Protein AF-A0A565CFM9-F1 (afdb_monomer_lite)

Radius of gyration: 58.64 Å; chains: 1; bounding box: 112×27×168 Å

Foldseek 3Di:
DVVVVVVLVVQCVVVVVDDPVVSVVVVVVVVVVVVVVVVVVVVVVVVVCVVVVVVVVVVVVVVVVVVLVPDPCSPPPDPVVVVVVVVVVVVVVVVVVVVVVVVVVVVVVVVVVVVVVVVVVVVVVVVVVVVVVVVVVVVVVVVVVPPDDDDDD

Secondary structure (DSSP, 8-state):
-HHHHHHHHHHHHHTTTS-HHHHHHHHHHHHHHHHHHHHH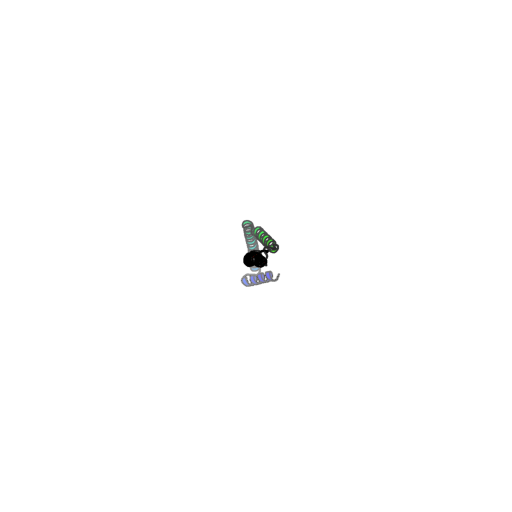HHHHHHHHHHHTTHHHHHHHHHHHHHHHHH-TTTSTT--HHHHHHHHHHHHHHHHHHHHHHHHHHHHHHHHHHHHHHHHHHHHHHHHHHHHHHHHHHHHHHHHHTT---PPP-

Organism: NCBI:txid586526

Sequence (153 aa):
MRLCFSVFLDFLDIFSKFTRAEQELLYRLYTQVIVNLHQTLEDEFDAQCHETQVGPILDTVEELVEEQSLDPLFSDKTNVMDIANDLTTAKKSKIQMLTGLLQRAEEQNCQMEARITLLRKQTQDVSGTASAIEKLKTGISSYFEGNDKLPPI

InterPro domains:
  IPR007128 Nuclear MIS12/MIND complex subunit PMF1/Nnf1 [PF03980] (26-120)
  IPR007128 Nuclear MIS12/MIND complex subunit PMF1/Nnf1 [PTHR15459] (10-150)

Structure (mmCIF, N/CA/C/O backbone):
data_AF-A0A565CFM9-F1
#
_entry.id   AF-A0A565CFM9-F1
#
loop_
_atom_site.group_PDB
_atom_site.id
_atom_site.type_symbol
_atom_site.label_atom_id
_atom_site.label_alt_id
_atom_site.label_comp_id
_atom_site.label_asym_id
_atom_site.label_entity_id
_atom_site.label_seq_id
_atom_site.pdbx_PDB_ins_code
_atom_site.Cartn_x
_atom_site.Cartn_y
_atom_site.Cartn_z
_atom_site.occupancy
_atom_site.B_iso_or_equiv
_atom_site.auth_seq_id
_atom_site.auth_comp_id
_atom_site.auth_asym_id
_atom_site.auth_atom_id
_atom_site.pdbx_PDB_model_num
ATOM 1 N N . MET A 1 1 ? 18.332 -15.789 -31.425 1.00 47.50 1 MET A N 1
ATOM 2 C CA . MET A 1 1 ? 18.789 -15.973 -32.826 1.00 47.50 1 MET A CA 1
ATOM 3 C C . MET A 1 1 ? 17.748 -15.571 -33.875 1.00 47.50 1 MET A C 1
ATOM 5 O O . MET A 1 1 ? 18.115 -14.851 -34.789 1.00 47.50 1 MET A O 1
ATOM 9 N N . ARG A 1 2 ? 16.465 -15.964 -33.758 1.00 39.44 2 ARG A N 1
ATOM 10 C CA . ARG A 1 2 ? 15.428 -15.621 -34.761 1.00 39.44 2 ARG A CA 1
ATOM 11 C C . ARG A 1 2 ? 15.109 -14.119 -34.883 1.00 39.44 2 ARG A C 1
ATOM 13 O O . ARG A 1 2 ? 14.939 -13.649 -35.998 1.00 39.44 2 ARG A O 1
ATOM 20 N N . LEU A 1 3 ? 15.095 -13.370 -33.775 1.00 46.78 3 LEU A N 1
ATOM 21 C CA . LEU A 1 3 ? 14.829 -11.919 -33.785 1.00 46.78 3 LEU A CA 1
ATOM 22 C C . LEU A 1 3 ? 15.946 -11.115 -34.481 1.00 46.78 3 LEU A C 1
ATOM 24 O O . LEU A 1 3 ? 15.652 -10.323 -35.366 1.00 46.78 3 LEU A O 1
ATOM 28 N N . CYS A 1 4 ? 17.225 -11.387 -34.187 1.00 57.44 4 CYS A N 1
ATOM 29 C CA . CYS A 1 4 ? 18.348 -10.747 -34.892 1.00 57.44 4 CYS A CA 1
ATOM 30 C C . CYS A 1 4 ? 18.410 -11.098 -36.387 1.00 57.44 4 CYS A C 1
ATOM 32 O O . CYS A 1 4 ? 18.830 -10.272 -37.188 1.00 57.44 4 CYS A O 1
ATOM 34 N N . PHE A 1 5 ? 18.001 -12.313 -36.768 1.00 57.78 5 PHE A N 1
ATOM 35 C CA . PHE A 1 5 ? 17.986 -12.723 -38.174 1.00 57.78 5 PHE A CA 1
ATOM 36 C C . PHE A 1 5 ? 16.888 -12.003 -38.974 1.00 57.78 5 PHE A C 1
ATOM 38 O O . PHE A 1 5 ? 17.128 -11.642 -40.120 1.00 57.78 5 PHE A O 1
ATOM 45 N N . SER A 1 6 ? 15.725 -11.733 -38.361 1.00 64.50 6 SER A N 1
ATOM 46 C CA . SER A 1 6 ? 14.655 -10.930 -38.979 1.00 64.50 6 SER A CA 1
ATOM 47 C C . SER A 1 6 ? 15.119 -9.502 -39.252 1.00 64.50 6 SER A C 1
ATOM 49 O O . SER A 1 6 ? 15.054 -9.054 -40.386 1.00 64.50 6 SER A O 1
ATOM 51 N N . VAL A 1 7 ? 15.698 -8.834 -38.247 1.00 73.25 7 VAL A N 1
ATOM 52 C CA . VAL A 1 7 ? 16.164 -7.441 -38.371 1.00 73.25 7 VAL A CA 1
ATOM 53 C C . VAL A 1 7 ? 17.231 -7.293 -39.460 1.00 73.25 7 VAL A C 1
ATOM 55 O O . VAL A 1 7 ? 17.237 -6.304 -40.186 1.00 73.25 7 VAL A O 1
ATOM 58 N N . PHE A 1 8 ? 18.114 -8.283 -39.617 1.00 76.56 8 PHE A N 1
ATOM 59 C CA . PHE A 1 8 ? 19.107 -8.278 -40.691 1.00 76.56 8 PHE A CA 1
ATOM 60 C C . PHE A 1 8 ? 18.478 -8.448 -42.080 1.00 76.56 8 PHE A C 1
ATOM 62 O O . PHE A 1 8 ? 18.856 -7.738 -43.007 1.00 76.56 8 PHE A O 1
ATOM 69 N N . LEU A 1 9 ? 17.518 -9.363 -42.242 1.00 78.56 9 LEU A N 1
ATOM 70 C CA . LEU A 1 9 ? 16.845 -9.563 -43.529 1.00 78.56 9 LEU A CA 1
ATOM 71 C C . LEU A 1 9 ? 16.002 -8.349 -43.932 1.00 78.56 9 LEU A C 1
ATOM 73 O O . LEU A 1 9 ? 16.081 -7.923 -45.082 1.00 78.56 9 LEU A O 1
ATOM 77 N N . ASP A 1 10 ? 15.279 -7.759 -42.981 1.00 85.56 10 ASP A N 1
ATOM 78 C CA . ASP A 1 10 ? 14.502 -6.535 -43.193 1.00 85.56 10 ASP A CA 1
ATOM 79 C C . ASP A 1 10 ? 15.426 -5.375 -43.606 1.00 85.56 10 ASP A C 1
ATOM 81 O O . ASP A 1 10 ? 15.118 -4.602 -44.512 1.00 85.56 10 ASP A O 1
ATOM 85 N N . PHE A 1 11 ? 16.617 -5.294 -43.006 1.00 87.31 11 PHE A N 1
ATOM 86 C CA . PHE A 1 11 ? 17.629 -4.308 -43.371 1.00 87.31 11 PHE A CA 1
ATOM 87 C C . PHE A 1 11 ? 18.134 -4.486 -44.810 1.00 87.31 11 PHE A C 1
ATOM 89 O O . PHE A 1 11 ? 18.229 -3.513 -45.559 1.00 87.31 11 PHE A O 1
ATOM 96 N N . LEU A 1 12 ? 18.444 -5.720 -45.223 1.00 86.38 12 LEU A N 1
ATOM 97 C CA . LEU A 1 12 ? 18.882 -5.999 -46.595 1.00 86.38 12 LEU A CA 1
ATOM 98 C C . LEU A 1 12 ? 17.792 -5.682 -47.628 1.00 86.38 12 LEU A C 1
ATOM 100 O O . LEU A 1 12 ? 18.115 -5.206 -48.716 1.00 86.38 12 LEU A O 1
ATOM 104 N N . ASP A 1 13 ? 16.522 -5.910 -47.289 1.00 89.25 13 ASP A N 1
ATOM 105 C CA . ASP A 1 13 ? 15.384 -5.588 -48.155 1.00 89.25 13 ASP A CA 1
ATOM 106 C C . ASP A 1 13 ? 15.202 -4.068 -48.323 1.00 89.25 13 ASP A C 1
ATOM 108 O O . ASP A 1 13 ? 15.148 -3.557 -49.449 1.00 89.25 13 ASP A O 1
ATOM 112 N N . ILE A 1 14 ? 15.242 -3.316 -47.215 1.00 92.62 14 ILE A N 1
ATOM 113 C CA . ILE A 1 14 ? 15.162 -1.844 -47.206 1.00 92.62 14 ILE A CA 1
ATOM 114 C C . ILE A 1 14 ? 16.291 -1.220 -48.038 1.00 92.62 14 ILE A C 1
ATOM 116 O O . ILE A 1 14 ? 16.074 -0.253 -48.776 1.00 92.62 14 ILE A O 1
ATOM 120 N N . PHE A 1 15 ? 17.496 -1.789 -47.959 1.00 91.06 15 PHE A N 1
ATOM 121 C CA . PHE A 1 15 ? 18.675 -1.318 -48.684 1.00 91.06 15 PHE A CA 1
ATOM 122 C C . PHE A 1 15 ? 18.985 -2.143 -49.939 1.00 91.06 15 PHE A C 1
ATOM 124 O O . PHE A 1 15 ? 20.116 -2.132 -50.424 1.00 91.06 15 PHE A O 1
ATOM 131 N N . SER A 1 16 ? 17.984 -2.800 -50.531 1.00 93.50 16 SER A N 1
ATOM 132 C CA . SER A 1 16 ? 18.120 -3.660 -51.723 1.00 93.50 16 SER A CA 1
ATOM 133 C C . SER A 1 16 ? 18.709 -2.968 -52.960 1.00 93.50 16 SER A C 1
ATOM 135 O O . SER A 1 16 ? 19.228 -3.634 -53.853 1.00 93.50 16 SER A O 1
ATOM 137 N N . LYS A 1 17 ? 18.671 -1.630 -53.016 1.00 94.69 17 LYS A N 1
ATOM 138 C CA . LYS A 1 17 ? 19.279 -0.823 -54.091 1.00 94.69 17 LYS A CA 1
ATOM 139 C C . LYS A 1 17 ? 20.807 -0.725 -54.008 1.00 94.69 17 LYS A C 1
ATOM 141 O O . LYS A 1 17 ? 21.428 -0.328 -54.990 1.00 94.69 17 LYS A O 1
ATOM 146 N N . PHE A 1 18 ? 21.391 -1.038 -52.855 1.00 92.69 18 PHE A N 1
ATOM 147 C CA . PHE A 1 18 ? 22.833 -1.012 -52.628 1.00 92.69 18 PHE A CA 1
ATOM 148 C C . PHE A 1 18 ? 23.461 -2.365 -52.953 1.00 92.69 18 PHE A C 1
ATOM 150 O O . PHE A 1 18 ? 22.813 -3.410 -52.896 1.00 92.69 18 PHE A O 1
ATOM 157 N N . THR A 1 19 ? 24.750 -2.361 -53.281 1.00 94.75 19 THR A N 1
ATOM 158 C CA . THR A 1 19 ? 25.504 -3.603 -53.450 1.00 94.75 19 THR A CA 1
ATOM 159 C C . THR A 1 19 ? 25.655 -4.327 -52.114 1.00 94.75 19 THR A C 1
ATOM 161 O O . THR A 1 19 ? 25.613 -3.723 -51.043 1.00 94.75 19 THR A O 1
ATOM 164 N N . ARG A 1 20 ? 25.905 -5.638 -52.157 1.00 88.44 20 ARG A N 1
ATOM 165 C CA . ARG A 1 20 ? 26.062 -6.448 -50.941 1.00 88.44 20 ARG A CA 1
ATOM 166 C C . ARG A 1 20 ? 27.169 -5.937 -50.007 1.00 88.44 20 ARG A C 1
ATOM 168 O O . ARG A 1 20 ? 26.995 -5.954 -48.795 1.00 88.44 20 ARG A O 1
ATOM 175 N N . ALA A 1 21 ? 28.276 -5.441 -50.561 1.00 92.94 21 ALA A N 1
ATOM 176 C CA . ALA A 1 21 ? 29.370 -4.873 -49.772 1.00 92.94 21 ALA A CA 1
ATOM 177 C C . ALA A 1 21 ? 28.962 -3.566 -49.063 1.00 92.94 21 ALA A C 1
ATOM 179 O O . ALA A 1 21 ? 29.316 -3.348 -47.905 1.00 92.94 21 ALA A O 1
ATOM 180 N N . GLU A 1 22 ? 28.183 -2.711 -49.732 1.00 94.31 22 GLU A N 1
ATOM 181 C CA . GLU A 1 22 ? 27.634 -1.487 -49.136 1.00 94.31 22 GLU A CA 1
ATOM 182 C C . GLU A 1 22 ? 26.589 -1.807 -48.062 1.00 94.31 22 GLU A C 1
ATOM 184 O O . GLU A 1 22 ? 26.596 -1.186 -47.002 1.00 94.31 22 GLU A O 1
ATOM 189 N N . GLN A 1 23 ? 25.735 -2.808 -48.295 1.00 92.44 23 GLN A N 1
ATOM 190 C CA . GLN A 1 23 ? 24.754 -3.284 -47.318 1.00 92.44 23 GLN A CA 1
ATOM 191 C C . GLN A 1 23 ? 25.424 -3.816 -46.045 1.00 92.44 23 GLN A C 1
ATOM 193 O O . GLN A 1 23 ? 24.998 -3.477 -44.944 1.00 92.44 23 GLN A O 1
ATOM 198 N N . GLU A 1 24 ? 26.493 -4.607 -46.172 1.00 88.75 24 GLU A N 1
ATOM 199 C CA . GLU A 1 24 ? 27.252 -5.121 -45.024 1.00 88.75 24 GLU A CA 1
ATOM 200 C C . GLU A 1 24 ? 27.918 -3.988 -44.226 1.00 88.75 24 GLU A C 1
ATOM 202 O O . GLU A 1 24 ? 27.852 -3.974 -42.992 1.00 88.75 24 GLU A O 1
ATOM 207 N N . LEU A 1 25 ? 28.503 -2.997 -44.910 1.00 93.25 25 LEU A N 1
ATOM 208 C CA . LEU A 1 25 ? 29.075 -1.817 -44.257 1.00 93.25 25 LEU A CA 1
ATOM 209 C C . LEU A 1 25 ? 28.001 -0.993 -43.531 1.00 93.25 25 LEU A C 1
ATOM 211 O O . LEU A 1 25 ? 28.205 -0.588 -42.384 1.00 93.25 25 LEU A O 1
ATOM 215 N N . LEU A 1 26 ? 26.855 -0.767 -44.178 1.00 93.00 26 LEU A N 1
ATOM 216 C CA . LEU A 1 26 ? 25.750 -0.002 -43.611 1.00 93.00 26 LEU A CA 1
ATOM 217 C C . LEU A 1 26 ? 25.1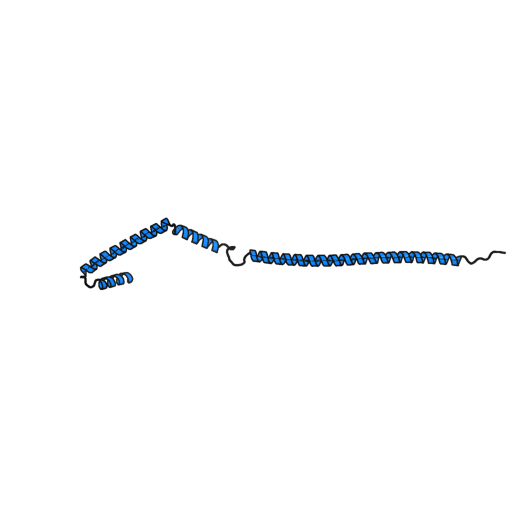22 -0.730 -42.421 1.00 93.00 26 LEU A C 1
ATOM 219 O O . LEU A 1 26 ? 24.810 -0.092 -41.421 1.00 93.00 26 LEU A O 1
ATOM 223 N N . TYR A 1 27 ? 24.997 -2.056 -42.482 1.00 90.25 27 TYR A N 1
ATOM 224 C CA . TYR A 1 27 ? 24.491 -2.856 -41.369 1.00 90.25 27 TYR A CA 1
ATOM 225 C C . TYR A 1 27 ? 25.429 -2.805 -40.162 1.00 90.25 27 TYR A C 1
ATOM 227 O O . TYR A 1 27 ? 24.978 -2.698 -39.019 1.00 90.25 27 TYR A O 1
ATOM 235 N N . ARG A 1 28 ? 26.746 -2.819 -40.399 1.00 90.69 28 ARG A N 1
ATOM 236 C CA . ARG A 1 28 ? 27.739 -2.639 -39.336 1.00 90.69 28 ARG A CA 1
ATOM 237 C C . ARG A 1 28 ? 27.625 -1.256 -38.695 1.00 90.69 28 ARG A C 1
ATOM 239 O O . ARG A 1 28 ? 27.644 -1.161 -37.471 1.00 90.69 28 ARG A O 1
ATOM 246 N N . LEU A 1 29 ? 27.480 -0.204 -39.504 1.00 94.00 29 LEU A N 1
ATOM 247 C CA . LEU A 1 29 ? 27.269 1.159 -39.009 1.00 94.00 29 LEU A CA 1
ATOM 248 C C . LEU A 1 29 ? 25.966 1.263 -38.206 1.00 94.00 29 LEU A C 1
ATOM 250 O O . LEU A 1 29 ? 25.975 1.782 -37.097 1.00 94.00 29 LEU A O 1
ATOM 254 N N . TYR A 1 30 ? 24.867 0.732 -38.743 1.00 90.19 30 TYR A N 1
ATOM 255 C CA . TYR A 1 30 ? 23.568 0.682 -38.079 1.00 90.19 30 TYR A CA 1
ATOM 256 C C . TYR A 1 30 ? 23.673 -0.010 -36.722 1.00 90.19 30 TYR A C 1
ATOM 258 O O . TYR A 1 30 ? 23.287 0.563 -35.709 1.00 90.19 30 TYR A O 1
ATOM 266 N N . THR A 1 31 ? 24.278 -1.197 -36.684 1.00 89.94 31 THR A N 1
ATOM 267 C CA . THR A 1 31 ? 24.488 -1.941 -35.439 1.00 89.94 31 THR A CA 1
ATOM 268 C C . THR A 1 31 ? 25.298 -1.117 -34.440 1.00 89.94 31 THR A C 1
ATOM 270 O O . THR A 1 31 ? 24.925 -1.040 -33.275 1.00 89.94 31 THR A O 1
ATOM 273 N N . GLN A 1 32 ? 26.366 -0.449 -34.888 1.00 93.12 32 GLN A N 1
ATOM 274 C CA . GLN A 1 32 ? 27.170 0.414 -34.022 1.00 93.12 32 GLN A CA 1
ATOM 275 C C . GLN A 1 32 ? 26.353 1.573 -33.438 1.00 93.12 32 GLN A C 1
ATOM 277 O O . GLN A 1 32 ? 26.479 1.870 -32.254 1.00 93.12 32 GLN A O 1
ATOM 282 N N . VAL A 1 33 ? 25.514 2.220 -34.252 1.00 94.00 33 VAL A N 1
ATOM 283 C CA . VAL A 1 33 ? 24.636 3.309 -33.802 1.00 94.00 33 VAL A CA 1
ATOM 284 C C . VAL A 1 33 ? 23.630 2.798 -32.777 1.00 94.00 33 VAL A C 1
ATOM 286 O O . VAL A 1 33 ? 23.475 3.420 -31.733 1.00 94.00 33 VAL A O 1
ATOM 289 N N . ILE A 1 34 ? 22.987 1.662 -33.046 1.00 91.94 34 ILE A N 1
ATOM 290 C CA . ILE A 1 34 ? 22.003 1.061 -32.141 1.00 91.94 34 ILE A CA 1
ATOM 291 C C . ILE A 1 34 ? 22.645 0.685 -30.804 1.00 91.94 34 ILE A C 1
ATOM 293 O O . ILE A 1 34 ? 22.101 1.030 -29.762 1.00 91.94 34 ILE A O 1
ATOM 297 N N . VAL A 1 35 ? 23.818 0.045 -30.819 1.00 92.62 35 VAL A N 1
ATOM 298 C CA . VAL A 1 35 ? 24.547 -0.310 -29.591 1.00 92.62 35 VAL A CA 1
ATOM 299 C C . VAL A 1 35 ? 24.917 0.937 -28.792 1.00 92.62 35 VAL A C 1
ATOM 301 O O . VAL A 1 35 ? 24.652 0.990 -27.596 1.00 92.62 35 VAL A O 1
ATOM 304 N N . ASN A 1 36 ? 25.472 1.962 -29.444 1.00 95.69 36 ASN A N 1
ATOM 305 C CA . ASN A 1 36 ? 25.840 3.203 -28.761 1.00 95.69 36 ASN A CA 1
ATOM 306 C C . ASN A 1 36 ? 24.614 3.930 -28.187 1.00 95.69 36 ASN A C 1
ATOM 308 O O . ASN A 1 36 ? 24.686 4.473 -27.087 1.00 95.69 36 ASN A O 1
ATOM 312 N N . LEU A 1 37 ? 23.496 3.945 -28.919 1.00 96.38 37 LEU A N 1
ATOM 313 C CA . LEU A 1 37 ? 22.252 4.560 -28.463 1.00 96.38 37 LEU A CA 1
ATOM 314 C C . LEU A 1 37 ? 21.676 3.819 -27.253 1.00 96.38 37 LEU A C 1
ATOM 316 O O . LEU A 1 37 ? 21.296 4.468 -26.287 1.00 96.38 37 LEU A O 1
ATOM 320 N N . HIS A 1 38 ? 21.644 2.483 -27.290 1.00 95.38 38 HIS A N 1
ATOM 321 C CA . HIS A 1 38 ? 21.207 1.677 -26.150 1.00 95.38 38 HIS A CA 1
ATOM 322 C C . HIS A 1 38 ? 22.070 1.930 -24.922 1.00 95.38 38 HIS A C 1
ATOM 324 O O . HIS A 1 38 ? 21.516 2.214 -23.869 1.00 95.38 38 HIS A O 1
ATOM 330 N N . GLN A 1 39 ? 23.396 1.921 -25.076 1.00 96.12 39 GLN A N 1
ATOM 331 C CA . GLN A 1 39 ? 24.299 2.214 -23.967 1.00 96.12 39 GLN A CA 1
ATOM 332 C C . GLN A 1 39 ? 24.041 3.609 -23.388 1.00 96.12 39 GLN A C 1
ATOM 334 O O . GLN A 1 39 ? 23.914 3.758 -22.184 1.00 96.12 39 GLN A O 1
ATOM 339 N N . THR A 1 40 ? 23.893 4.624 -24.246 1.00 96.88 40 THR A N 1
ATOM 340 C CA . THR A 1 40 ? 23.628 6.001 -23.795 1.00 96.88 40 THR A CA 1
ATOM 341 C C . THR A 1 40 ? 22.311 6.099 -23.021 1.00 96.88 40 THR A C 1
ATOM 343 O O . THR A 1 40 ? 22.254 6.765 -21.993 1.00 96.88 40 THR A O 1
ATOM 346 N N . LEU A 1 41 ? 21.257 5.435 -23.505 1.00 97.12 41 LEU A N 1
ATOM 347 C CA . LEU A 1 41 ? 19.956 5.413 -22.836 1.00 97.12 41 LEU A CA 1
ATOM 348 C C . LEU A 1 41 ? 20.007 4.668 -21.501 1.00 97.12 41 LEU A C 1
ATOM 350 O O . LEU A 1 41 ? 19.384 5.116 -20.544 1.00 97.12 41 LEU A O 1
ATOM 354 N N . GLU A 1 42 ? 20.722 3.543 -21.436 1.00 97.25 42 GLU A N 1
ATOM 355 C CA . GLU A 1 42 ? 20.928 2.795 -20.193 1.00 97.25 42 GLU A CA 1
ATOM 356 C C . GLU A 1 42 ? 21.692 3.640 -19.170 1.00 97.25 42 GLU A C 1
ATOM 358 O O . GLU A 1 42 ? 21.247 3.743 -18.031 1.00 97.25 42 GLU A O 1
ATOM 363 N N . ASP A 1 43 ? 22.769 4.308 -19.588 1.00 97.81 43 ASP A N 1
ATOM 364 C CA . ASP A 1 43 ? 23.572 5.171 -18.719 1.00 97.81 43 ASP A CA 1
ATOM 365 C C . ASP A 1 43 ? 22.753 6.366 -18.187 1.00 97.81 43 ASP A C 1
ATOM 367 O O . ASP A 1 43 ? 22.828 6.698 -17.003 1.00 97.81 43 ASP A O 1
ATOM 371 N N . GLU A 1 44 ? 21.947 7.015 -19.039 1.00 98.00 44 GLU A N 1
ATOM 372 C CA . GLU A 1 44 ? 21.085 8.140 -18.642 1.00 98.00 44 GLU A CA 1
ATOM 373 C C . GLU A 1 44 ? 19.948 7.692 -17.714 1.00 98.00 44 GLU A C 1
ATOM 375 O O . GLU A 1 44 ? 19.663 8.352 -16.712 1.00 98.00 44 GLU A O 1
ATOM 380 N N . PHE A 1 45 ? 19.320 6.551 -18.011 1.00 97.44 45 PHE A N 1
ATOM 381 C CA . PHE A 1 45 ? 18.280 5.979 -17.160 1.00 97.44 45 PHE A CA 1
ATOM 382 C C . PHE A 1 45 ? 18.832 5.597 -15.784 1.00 97.44 45 PHE A C 1
ATOM 384 O O . PHE A 1 45 ? 18.231 5.943 -14.767 1.00 97.44 45 PHE A O 1
ATOM 391 N N . ASP A 1 46 ? 19.988 4.933 -15.742 1.00 97.12 46 ASP A N 1
ATOM 392 C CA . ASP A 1 46 ? 20.633 4.541 -14.493 1.00 97.12 46 ASP A CA 1
ATOM 393 C C . ASP A 1 46 ? 21.021 5.770 -13.662 1.00 97.12 46 ASP A C 1
ATOM 395 O O . ASP A 1 46 ? 20.723 5.829 -12.466 1.00 97.12 46 ASP A O 1
ATOM 399 N N . ALA A 1 47 ? 21.581 6.807 -14.294 1.00 98.00 47 ALA A N 1
ATOM 400 C CA . ALA A 1 47 ? 21.880 8.075 -13.631 1.00 98.00 47 ALA A CA 1
ATOM 401 C C . ALA A 1 47 ? 20.620 8.724 -13.032 1.00 98.00 47 ALA A C 1
ATOM 403 O O . ALA A 1 47 ? 20.637 9.135 -11.869 1.00 98.00 47 ALA A O 1
ATOM 404 N N . GLN A 1 48 ? 19.512 8.755 -13.780 1.00 97.81 48 GLN A N 1
ATOM 405 C CA . GLN A 1 48 ? 18.239 9.292 -13.301 1.00 97.81 48 GLN A CA 1
ATOM 406 C C . GLN A 1 48 ? 17.686 8.478 -12.123 1.00 97.81 48 GLN A C 1
ATOM 408 O O . GLN A 1 48 ? 17.206 9.057 -11.144 1.00 97.81 48 GLN A O 1
ATOM 413 N N . CYS A 1 49 ? 17.752 7.145 -12.186 1.00 97.81 49 CYS A N 1
ATOM 414 C CA . CYS A 1 49 ? 17.325 6.258 -11.104 1.00 97.81 49 CYS A CA 1
ATOM 415 C C . CYS A 1 49 ? 18.143 6.470 -9.825 1.00 97.81 49 CYS A C 1
ATOM 417 O O . CYS A 1 49 ? 17.563 6.489 -8.736 1.00 97.81 49 CYS A O 1
ATOM 419 N N . HIS A 1 50 ? 19.456 6.676 -9.952 1.00 97.00 50 HIS A N 1
ATOM 420 C CA . HIS A 1 50 ? 20.333 7.005 -8.830 1.00 97.00 50 HIS A CA 1
ATOM 421 C C . HIS A 1 50 ? 20.031 8.394 -8.255 1.00 97.00 50 HIS A C 1
ATOM 423 O O . HIS A 1 50 ? 19.906 8.533 -7.038 1.00 97.00 50 HIS A O 1
ATOM 429 N N . GLU A 1 51 ? 19.866 9.414 -9.104 1.00 97.75 51 GLU A N 1
ATOM 430 C CA . GLU A 1 51 ? 19.549 10.784 -8.677 1.00 97.75 51 GLU A CA 1
ATOM 431 C C . GLU A 1 51 ? 18.221 10.845 -7.913 1.00 97.75 51 GLU A C 1
ATOM 433 O O . GLU A 1 51 ? 18.124 11.461 -6.851 1.00 97.75 51 GLU A O 1
ATOM 438 N N . THR A 1 52 ? 17.200 10.167 -8.435 1.00 96.94 52 THR A N 1
ATOM 439 C CA . THR A 1 52 ? 15.854 10.153 -7.847 1.00 96.94 52 THR A CA 1
ATOM 440 C C . THR A 1 52 ? 15.672 9.096 -6.759 1.00 96.94 52 THR A C 1
ATOM 442 O O . THR A 1 52 ? 14.601 9.024 -6.161 1.00 96.94 52 THR A O 1
ATOM 445 N N . GLN A 1 53 ? 16.712 8.307 -6.469 1.00 97.44 53 GLN A N 1
ATOM 446 C CA . GLN A 1 53 ? 16.711 7.242 -5.462 1.00 97.44 53 GLN A CA 1
ATOM 447 C C . GLN A 1 53 ? 15.552 6.245 -5.634 1.00 97.44 53 GLN A C 1
ATOM 449 O O . GLN A 1 53 ? 14.993 5.761 -4.650 1.00 97.44 53 GLN A O 1
ATOM 454 N N . VAL A 1 54 ? 15.192 5.912 -6.881 1.00 97.62 54 VAL A N 1
ATOM 455 C CA . VAL A 1 54 ? 14.062 5.006 -7.171 1.00 97.62 54 VAL A CA 1
ATOM 456 C C . VAL A 1 54 ? 14.251 3.656 -6.493 1.00 97.62 54 VAL A C 1
ATOM 458 O O . VAL A 1 54 ? 13.307 3.166 -5.888 1.00 97.62 54 VAL A O 1
ATOM 461 N N . GLY A 1 55 ? 15.457 3.082 -6.560 1.00 96.94 55 GLY A N 1
ATOM 462 C CA . GLY A 1 55 ? 15.771 1.792 -5.934 1.00 96.94 55 GLY A CA 1
ATOM 463 C C . GLY A 1 55 ? 15.464 1.789 -4.432 1.00 96.94 55 GLY A C 1
ATOM 464 O O . GLY A 1 55 ? 14.523 1.115 -4.030 1.00 96.94 55 GLY A O 1
ATOM 465 N N . PRO A 1 56 ? 16.143 2.623 -3.620 1.00 97.50 56 PRO A N 1
ATOM 466 C CA . PRO A 1 56 ? 15.887 2.698 -2.180 1.00 97.50 56 PRO A CA 1
ATOM 467 C C . PRO A 1 56 ? 14.428 2.995 -1.807 1.00 97.50 56 PRO A C 1
ATOM 469 O O . PRO A 1 56 ? 13.922 2.476 -0.812 1.00 97.50 56 PRO A O 1
ATOM 472 N N . ILE A 1 57 ? 13.738 3.837 -2.587 1.00 98.12 57 ILE A N 1
ATOM 473 C CA . ILE A 1 57 ? 12.319 4.134 -2.361 1.00 98.12 57 ILE A CA 1
ATOM 474 C C . ILE A 1 57 ? 11.465 2.889 -2.605 1.00 98.12 57 ILE A C 1
ATOM 476 O O . ILE A 1 57 ? 10.594 2.597 -1.791 1.00 98.12 57 ILE A O 1
ATOM 480 N N . LEU A 1 58 ? 11.696 2.163 -3.702 1.00 98.06 58 LEU A N 1
ATOM 481 C CA . LEU A 1 58 ? 10.968 0.931 -3.996 1.00 98.06 58 LEU A CA 1
ATOM 482 C C . LEU A 1 58 ? 11.262 -0.156 -2.960 1.00 98.06 58 LEU A C 1
ATOM 484 O O . LEU A 1 58 ? 10.310 -0.777 -2.501 1.00 98.06 58 LEU A O 1
ATOM 488 N N . ASP A 1 59 ? 12.515 -0.299 -2.521 1.00 97.88 59 ASP A N 1
ATOM 489 C CA . ASP A 1 59 ? 12.898 -1.223 -1.444 1.00 97.88 59 ASP A CA 1
ATOM 490 C C . ASP A 1 59 ? 12.137 -0.897 -0.144 1.00 97.88 59 ASP A C 1
ATOM 492 O O . ASP A 1 59 ? 11.571 -1.775 0.501 1.00 97.88 59 ASP A O 1
ATOM 496 N N . THR A 1 60 ? 12.046 0.392 0.209 1.00 97.56 60 THR A N 1
ATOM 497 C CA . THR A 1 60 ? 11.296 0.849 1.394 1.00 97.56 60 THR A CA 1
ATOM 498 C C . THR A 1 60 ? 9.797 0.579 1.250 1.00 97.56 60 THR A C 1
ATOM 500 O O . THR A 1 60 ? 9.128 0.194 2.205 1.00 97.56 60 THR A O 1
ATOM 503 N N . VAL A 1 61 ? 9.233 0.812 0.062 1.00 97.38 61 VAL A N 1
ATOM 504 C CA . VAL A 1 61 ? 7.814 0.539 -0.200 1.00 97.38 61 VAL A CA 1
ATOM 505 C C . VAL A 1 61 ? 7.529 -0.957 -0.099 1.00 97.38 61 VAL A C 1
ATOM 507 O O . VAL A 1 61 ? 6.509 -1.324 0.479 1.00 97.38 61 VAL A O 1
ATOM 510 N N . GLU A 1 62 ? 8.409 -1.806 -0.628 1.00 96.75 62 GLU A N 1
ATOM 511 C CA . GLU A 1 62 ? 8.301 -3.261 -0.519 1.00 96.75 62 GLU A CA 1
ATOM 512 C C . GLU A 1 62 ? 8.322 -3.703 0.950 1.00 96.75 62 GLU A C 1
ATOM 514 O O . GLU A 1 62 ? 7.376 -4.358 1.389 1.00 96.75 62 GLU A O 1
ATOM 519 N N . GLU A 1 63 ? 9.295 -3.236 1.739 1.00 96.56 63 GLU A N 1
ATOM 520 C CA . GLU A 1 63 ? 9.386 -3.515 3.180 1.00 96.56 63 GLU A CA 1
ATOM 521 C C . GLU A 1 63 ? 8.108 -3.096 3.928 1.00 96.56 63 GLU A C 1
ATOM 523 O O . GLU A 1 63 ? 7.511 -3.893 4.650 1.00 96.56 63 GLU A O 1
ATOM 528 N N . LEU A 1 64 ? 7.612 -1.876 3.699 1.00 94.00 64 LEU A N 1
ATOM 529 C CA . LEU A 1 64 ? 6.396 -1.376 4.354 1.00 94.00 64 LEU A CA 1
ATOM 530 C C . LEU A 1 64 ? 5.137 -2.166 3.976 1.00 94.00 64 LEU A C 1
ATOM 532 O O . LEU A 1 64 ? 4.204 -2.266 4.780 1.00 94.00 64 LEU A O 1
ATOM 536 N N . VAL A 1 65 ? 5.060 -2.669 2.743 1.00 91.75 65 VAL A N 1
ATOM 537 C CA . VAL A 1 65 ? 3.942 -3.505 2.286 1.00 91.75 65 VAL A CA 1
ATOM 538 C C . VAL A 1 65 ? 4.015 -4.883 2.936 1.00 91.75 65 VAL A C 1
ATOM 540 O O . VAL A 1 65 ? 2.988 -5.395 3.392 1.00 91.75 65 VAL A O 1
ATOM 543 N N . GLU A 1 66 ? 5.208 -5.470 3.021 1.00 92.12 66 GLU A N 1
ATOM 544 C CA . GLU A 1 66 ? 5.424 -6.734 3.722 1.00 92.12 66 GLU A CA 1
ATOM 545 C C . GLU A 1 66 ? 5.077 -6.613 5.210 1.00 92.12 66 GLU A C 1
ATOM 547 O O . GLU A 1 66 ? 4.281 -7.410 5.712 1.00 92.12 66 GLU A O 1
ATOM 552 N N . GLU A 1 67 ? 5.572 -5.583 5.900 1.00 89.44 67 GLU A N 1
ATOM 553 C CA . GLU A 1 67 ? 5.253 -5.318 7.307 1.00 89.44 67 GLU A CA 1
ATOM 554 C C . GLU A 1 67 ? 3.745 -5.162 7.537 1.00 89.44 67 GLU A C 1
ATOM 556 O O . GLU A 1 67 ? 3.178 -5.811 8.420 1.00 89.44 67 GLU A O 1
ATOM 561 N N . GLN A 1 68 ? 3.065 -4.359 6.710 1.00 85.12 68 GLN A N 1
ATOM 562 C CA . GLN A 1 68 ? 1.610 -4.186 6.796 1.00 85.12 68 GLN A CA 1
ATOM 563 C C . GLN A 1 68 ? 0.848 -5.491 6.571 1.00 85.12 68 GLN A C 1
ATOM 565 O O . GLN A 1 68 ? -0.184 -5.716 7.200 1.00 85.12 68 GLN A O 1
ATOM 570 N N . SER A 1 69 ? 1.338 -6.369 5.693 1.00 82.75 69 SER A N 1
ATOM 571 C CA . SER A 1 69 ? 0.700 -7.666 5.451 1.00 82.75 69 SER A CA 1
ATOM 572 C C . SER A 1 69 ? 0.780 -8.607 6.661 1.00 82.75 69 SER A C 1
ATOM 574 O O . SER A 1 69 ? -0.076 -9.481 6.825 1.00 82.75 69 SER A O 1
ATOM 576 N N . LEU A 1 70 ? 1.794 -8.418 7.510 1.00 84.56 70 LEU A N 1
ATOM 577 C CA . LEU A 1 70 ? 2.018 -9.193 8.726 1.00 84.56 70 LEU A CA 1
ATOM 578 C C . LEU A 1 70 ? 1.328 -8.590 9.953 1.00 84.56 70 LEU A C 1
ATOM 580 O O . LEU A 1 70 ? 1.138 -9.317 10.929 1.00 84.56 70 LEU A O 1
ATOM 584 N N . ASP A 1 71 ? 0.940 -7.310 9.919 1.00 78.62 71 ASP A N 1
ATOM 585 C CA . ASP A 1 71 ? 0.247 -6.648 11.023 1.00 78.62 71 ASP A CA 1
ATOM 586 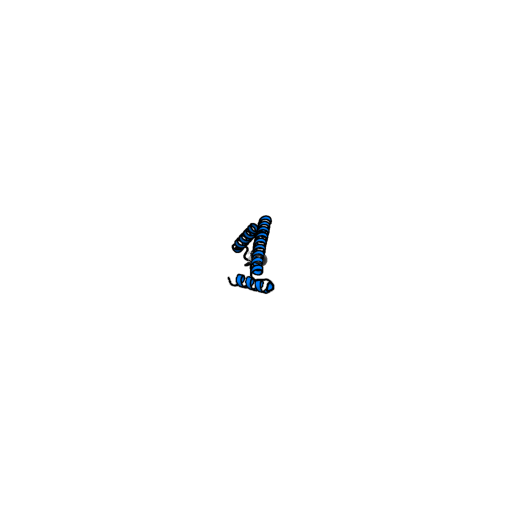C C . ASP A 1 71 ? -1.203 -7.165 11.163 1.00 78.62 71 ASP A C 1
ATOM 588 O O . ASP A 1 71 ? -2.079 -6.852 10.346 1.00 78.62 71 ASP A O 1
ATOM 592 N N . PRO A 1 72 ? -1.521 -7.922 12.232 1.00 69.00 72 PRO A N 1
ATOM 593 C CA . PRO A 1 72 ? -2.867 -8.442 12.453 1.00 69.00 72 PRO A CA 1
ATOM 594 C C . PRO A 1 72 ? -3.909 -7.334 12.674 1.00 69.00 72 PRO A C 1
ATOM 596 O O . PRO A 1 72 ? -5.100 -7.573 12.454 1.00 69.00 72 PRO A O 1
ATOM 599 N N . LEU A 1 73 ? -3.475 -6.143 13.112 1.00 68.69 73 LEU A N 1
ATOM 600 C CA . LEU A 1 73 ? -4.322 -4.967 13.335 1.00 68.69 73 LEU A CA 1
ATOM 601 C C . LEU A 1 73 ? -4.642 -4.222 12.037 1.00 68.69 73 LEU A C 1
ATOM 603 O O . LEU A 1 73 ? -5.645 -3.513 11.983 1.00 68.69 73 LEU A O 1
ATOM 607 N N . PHE A 1 74 ? -3.819 -4.408 11.004 1.00 67.12 74 PHE A N 1
ATOM 608 C CA . PHE A 1 74 ? -4.031 -3.844 9.675 1.00 67.12 74 PHE A CA 1
ATOM 609 C C . PHE A 1 74 ? -5.002 -4.683 8.836 1.00 67.12 74 PHE A C 1
ATOM 611 O O . PHE A 1 74 ? -5.518 -4.227 7.815 1.00 67.12 74 PHE A O 1
ATOM 618 N N . SER A 1 75 ? -5.311 -5.911 9.277 1.00 63.50 75 SER A N 1
ATOM 619 C CA . SER A 1 75 ? -6.360 -6.699 8.643 1.00 63.50 75 SER A CA 1
ATOM 620 C C . SER A 1 75 ? -7.720 -6.030 8.867 1.00 63.50 75 SER A C 1
ATOM 622 O O . SER A 1 75 ? -8.184 -5.869 9.996 1.00 63.50 75 SER A O 1
ATOM 624 N N . ASP A 1 76 ? -8.385 -5.697 7.764 1.00 60.50 76 ASP A N 1
ATOM 625 C CA . ASP A 1 76 ? -9.722 -5.089 7.644 1.00 60.50 76 ASP A CA 1
ATOM 626 C C . ASP A 1 76 ? -10.863 -5.940 8.267 1.00 60.50 76 ASP A C 1
ATOM 628 O O . ASP A 1 76 ? -12.040 -5.818 7.928 1.00 60.50 76 ASP A O 1
ATOM 632 N N . LYS A 1 77 ? -10.532 -6.912 9.127 1.00 59.62 77 LYS A N 1
ATOM 633 C CA . LYS A 1 77 ? -11.377 -8.070 9.413 1.00 59.62 77 LYS A CA 1
ATOM 634 C C . LYS A 1 77 ? -12.325 -7.912 10.583 1.00 59.62 77 LYS A C 1
ATOM 636 O O . LYS A 1 77 ? -13.320 -8.629 10.613 1.00 59.62 77 LYS A O 1
ATOM 641 N N . THR A 1 78 ? -12.103 -6.985 11.506 1.00 61.19 78 THR A N 1
ATOM 642 C CA . THR A 1 78 ? -13.172 -6.433 12.351 1.00 61.19 78 THR A CA 1
ATOM 643 C C . THR A 1 78 ? -12.630 -5.166 12.985 1.00 61.19 78 THR A C 1
ATOM 645 O O . THR A 1 78 ? -11.718 -5.237 13.806 1.00 61.19 78 THR A O 1
ATOM 648 N N . ASN A 1 79 ? -13.163 -4.010 12.601 1.00 70.44 79 ASN A N 1
ATOM 649 C CA . ASN A 1 79 ? -12.796 -2.743 13.211 1.00 70.44 79 ASN A CA 1
ATOM 650 C C . ASN A 1 79 ? -13.020 -2.854 14.727 1.00 70.44 79 ASN A C 1
ATOM 652 O O . ASN A 1 79 ? -14.151 -2.934 15.204 1.00 70.44 79 ASN A O 1
ATOM 656 N N . VAL A 1 80 ? -11.931 -2.918 15.493 1.00 74.19 80 VAL A N 1
ATOM 657 C CA . VAL A 1 80 ? -11.959 -3.059 16.956 1.00 74.19 80 VAL A CA 1
ATOM 658 C C . VAL A 1 80 ? -12.798 -1.943 17.590 1.00 74.19 80 VAL A C 1
ATOM 660 O O . VAL A 1 80 ? -13.435 -2.158 18.622 1.00 74.19 80 VAL A O 1
ATOM 663 N N . MET A 1 81 ? -12.868 -0.780 16.932 1.00 79.38 81 MET A N 1
ATOM 664 C CA . MET A 1 81 ? -13.744 0.326 17.311 1.00 79.38 81 MET A CA 1
ATOM 665 C C . MET A 1 81 ? -15.226 -0.062 17.256 1.00 79.38 81 MET A C 1
ATOM 667 O O . MET A 1 81 ? -15.976 0.286 18.164 1.00 79.38 81 MET A O 1
ATOM 671 N N . ASP A 1 82 ? -15.654 -0.805 16.235 1.00 82.75 82 ASP A N 1
ATOM 672 C CA . ASP A 1 82 ? -17.053 -1.208 16.065 1.00 82.75 82 ASP A CA 1
ATOM 673 C C . ASP A 1 82 ? -17.455 -2.221 17.141 1.00 82.75 82 ASP A C 1
ATOM 675 O O . ASP A 1 82 ? -18.474 -2.040 17.807 1.00 82.75 82 ASP A O 1
ATOM 679 N N . ILE A 1 83 ? -16.589 -3.199 17.436 1.00 84.56 83 ILE A N 1
ATOM 680 C CA . ILE A 1 83 ? -16.800 -4.129 18.561 1.00 84.56 83 ILE A CA 1
ATOM 681 C C . ILE A 1 83 ? -16.877 -3.364 19.891 1.00 84.56 83 ILE A C 1
ATOM 683 O O . ILE A 1 83 ? -17.733 -3.649 20.735 1.00 84.56 83 ILE A O 1
ATOM 687 N N . ALA A 1 84 ? -15.990 -2.386 20.103 1.00 87.06 84 ALA A N 1
ATOM 688 C CA . ALA A 1 84 ? -15.984 -1.574 21.316 1.00 87.06 84 ALA A CA 1
ATOM 689 C C . ALA A 1 84 ? -17.263 -0.729 21.449 1.00 87.06 84 ALA A C 1
ATOM 691 O O . ALA A 1 84 ? -17.816 -0.614 22.550 1.00 87.06 84 ALA A O 1
ATOM 692 N N . ASN A 1 85 ? -17.763 -0.178 20.342 1.00 90.12 85 ASN A N 1
ATOM 693 C CA . ASN A 1 85 ? -19.000 0.598 20.289 1.00 90.12 85 ASN A CA 1
ATOM 694 C C . ASN A 1 85 ? -20.230 -0.272 20.574 1.00 90.12 85 ASN A C 1
ATOM 696 O O . ASN A 1 85 ? -21.069 0.103 21.403 1.00 90.12 85 ASN A O 1
ATOM 700 N N . ASP A 1 86 ? -20.309 -1.455 19.966 1.00 92.62 86 ASP A N 1
ATOM 701 C CA . ASP A 1 86 ? -21.387 -2.417 20.193 1.00 92.62 86 ASP A CA 1
ATOM 702 C C . ASP A 1 86 ? -21.415 -2.883 21.651 1.00 92.62 86 ASP A C 1
ATOM 704 O O . ASP A 1 86 ? -22.459 -2.842 22.312 1.00 92.62 86 ASP A O 1
ATOM 708 N N . LEU A 1 87 ? -20.250 -3.241 22.204 1.00 95.38 87 LEU A N 1
ATOM 709 C CA . LEU A 1 87 ? -20.117 -3.648 23.602 1.00 95.38 87 LEU A CA 1
ATOM 710 C C . LEU A 1 87 ? -20.519 -2.519 24.560 1.00 95.38 87 LEU A C 1
ATOM 712 O O . LEU A 1 87 ? -21.225 -2.751 25.547 1.00 95.38 87 LEU A O 1
ATOM 716 N N . THR A 1 88 ? -20.094 -1.289 24.269 1.00 97.06 88 THR A N 1
ATOM 717 C CA . THR A 1 88 ? -20.441 -0.104 25.065 1.00 97.06 88 THR A CA 1
ATOM 718 C C . THR A 1 88 ? -21.947 0.141 25.051 1.00 97.06 88 THR A C 1
ATOM 720 O O . THR A 1 88 ? -22.552 0.372 26.105 1.00 97.06 88 THR A O 1
ATOM 723 N N . THR A 1 89 ? -22.573 0.025 23.881 1.00 97.19 89 THR A N 1
ATOM 724 C CA . THR A 1 89 ? -24.019 0.188 23.707 1.00 97.19 89 THR A CA 1
ATOM 725 C C . THR A 1 89 ? -24.786 -0.887 24.473 1.00 97.19 89 THR A C 1
ATOM 727 O O . THR A 1 89 ? -25.656 -0.563 25.285 1.00 97.19 89 THR A O 1
ATOM 730 N N . ALA A 1 90 ? -24.401 -2.157 24.319 1.00 97.31 90 ALA A N 1
ATOM 731 C CA . ALA A 1 90 ? -25.015 -3.276 25.029 1.00 97.31 90 ALA A CA 1
ATOM 732 C C . ALA A 1 90 ? -24.905 -3.122 26.557 1.00 97.31 90 ALA A C 1
ATOM 734 O O . ALA A 1 90 ? -25.887 -3.314 27.285 1.00 97.31 90 ALA A O 1
ATOM 735 N N . LYS A 1 91 ? -23.732 -2.711 27.059 1.00 98.00 91 LYS A N 1
ATOM 736 C CA . LYS A 1 91 ? -23.513 -2.466 28.491 1.00 98.00 91 LYS A CA 1
ATOM 737 C C . LYS A 1 91 ? -24.396 -1.331 29.007 1.00 98.00 91 LYS A C 1
ATOM 739 O O . LYS A 1 91 ? -25.014 -1.481 30.062 1.00 98.00 91 LYS A O 1
ATOM 744 N N . LYS A 1 92 ? -24.511 -0.226 28.264 1.00 98.31 92 LYS A N 1
ATOM 745 C CA . LYS A 1 92 ? -25.368 0.913 28.627 1.00 98.31 92 LYS A CA 1
ATOM 746 C C . LYS A 1 92 ? -26.841 0.510 28.708 1.00 98.31 92 LYS A C 1
ATOM 748 O O . LYS A 1 92 ? -27.491 0.810 29.709 1.00 98.31 92 LYS A O 1
ATOM 753 N N . SER A 1 93 ? -27.346 -0.225 27.718 1.00 97.94 93 SER A N 1
ATOM 754 C CA . SER A 1 93 ? -28.723 -0.737 27.730 1.00 97.94 93 SER A CA 1
ATOM 755 C C . SER A 1 93 ? -28.972 -1.678 28.907 1.00 97.94 93 SER A C 1
ATOM 757 O O . SER A 1 93 ? -30.010 -1.587 29.566 1.00 97.94 93 SER A O 1
ATOM 759 N N . LYS A 1 94 ? -28.009 -2.551 29.232 1.00 97.81 94 LYS A N 1
ATOM 760 C CA . LYS A 1 94 ? -28.139 -3.461 30.376 1.00 97.81 94 LYS A CA 1
ATOM 761 C C . LYS A 1 94 ? -28.174 -2.713 31.707 1.00 97.81 94 LYS A C 1
ATOM 763 O O . LYS A 1 94 ? -28.995 -3.053 32.556 1.00 97.81 94 LYS A O 1
ATOM 768 N N . ILE A 1 95 ? -27.328 -1.694 31.873 1.00 98.50 95 ILE A N 1
ATOM 769 C CA . ILE A 1 95 ? -27.331 -0.829 33.060 1.00 98.50 95 ILE A CA 1
ATOM 770 C C . ILE A 1 95 ? -28.695 -0.151 33.206 1.00 98.50 95 ILE A C 1
ATOM 772 O O . ILE A 1 95 ? -29.312 -0.277 34.257 1.00 98.50 95 ILE A O 1
ATOM 776 N N . GLN A 1 96 ? -29.214 0.475 32.146 1.00 98.44 96 GLN A N 1
ATOM 777 C CA . GLN A 1 96 ? -30.527 1.132 32.179 1.00 98.44 96 GLN A CA 1
ATOM 778 C C . GLN A 1 96 ? -31.657 0.167 32.565 1.00 98.44 96 GLN A C 1
ATOM 780 O O . GLN A 1 96 ? -32.498 0.497 33.402 1.00 98.44 96 GLN A O 1
ATOM 785 N N . MET A 1 97 ? -31.654 -1.046 32.005 1.00 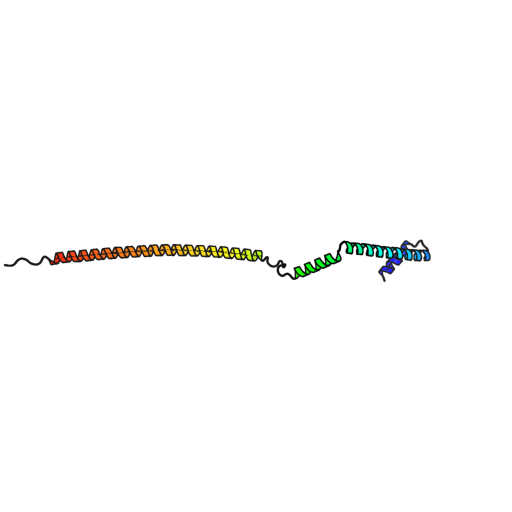98.38 97 MET A N 1
ATOM 786 C CA . MET A 1 97 ? -32.635 -2.081 32.340 1.00 98.38 97 MET A CA 1
ATOM 787 C C . MET A 1 97 ? -32.568 -2.477 33.822 1.00 98.38 97 MET A C 1
ATOM 789 O O . MET A 1 97 ? -33.604 -2.585 34.478 1.00 98.38 97 MET A O 1
ATOM 793 N N . LEU A 1 98 ? -31.360 -2.699 34.351 1.00 98.62 98 LEU A N 1
ATOM 794 C CA . LEU A 1 98 ? -31.155 -3.078 35.750 1.00 98.62 98 LEU A CA 1
ATOM 795 C C . LEU A 1 98 ? -31.544 -1.946 36.704 1.00 98.62 98 LEU A C 1
ATOM 797 O O . LEU A 1 98 ? -32.229 -2.208 37.688 1.00 98.62 98 LEU A O 1
ATOM 801 N N . THR A 1 99 ? -31.198 -0.699 36.385 1.00 98.50 99 THR A N 1
ATOM 802 C CA . THR A 1 99 ? -31.630 0.477 37.152 1.00 98.50 99 THR A CA 1
ATOM 803 C C . THR A 1 99 ? -33.155 0.571 37.215 1.00 98.50 99 THR A C 1
ATOM 805 O O . THR A 1 99 ? -33.711 0.743 38.296 1.00 98.50 99 THR A O 1
ATOM 808 N N . GLY A 1 100 ? -33.854 0.372 36.092 1.00 98.44 100 GLY A N 1
ATOM 809 C CA . GLY A 1 100 ? -35.321 0.391 36.067 1.00 98.44 100 GLY A CA 1
ATOM 810 C C . GLY A 1 100 ? -35.984 -0.791 36.791 1.00 98.44 100 GLY A C 1
ATOM 811 O O . GLY A 1 100 ? -37.131 -0.694 37.229 1.00 98.44 100 GLY A O 1
ATOM 812 N N . LEU A 1 101 ? -35.301 -1.931 36.921 1.00 98.38 101 LEU A N 1
ATOM 813 C CA . LEU A 1 101 ? -35.762 -3.033 37.773 1.00 98.38 101 LEU A CA 1
ATOM 814 C C . LEU A 1 101 ? -35.561 -2.715 39.256 1.00 98.38 101 LEU A C 1
ATOM 816 O O . LEU A 1 101 ? -36.470 -2.959 40.045 1.00 98.38 101 LEU A O 1
ATOM 820 N N . LEU A 1 102 ? -34.409 -2.141 39.613 1.00 98.62 102 LEU A N 1
ATOM 821 C CA . LEU A 1 102 ? -34.093 -1.761 40.987 1.00 98.62 102 LEU A CA 1
ATOM 822 C C . LEU A 1 102 ? -35.097 -0.732 41.520 1.00 98.62 102 LEU A C 1
ATOM 824 O O . LEU A 1 102 ? -35.686 -0.952 42.571 1.00 98.62 102 LEU A O 1
ATOM 828 N N . GLN A 1 103 ? -35.376 0.321 40.746 1.00 98.38 103 GLN A N 1
ATOM 829 C CA . GLN A 1 103 ? -36.324 1.368 41.136 1.00 98.38 103 GLN A CA 1
ATOM 830 C C . GLN A 1 103 ? -37.731 0.809 41.404 1.00 98.38 103 GLN A C 1
ATOM 832 O O . GLN A 1 103 ? -38.362 1.147 42.403 1.00 98.38 103 GLN A O 1
ATOM 837 N N . ARG A 1 104 ? -38.212 -0.107 40.552 1.00 98.19 104 ARG A N 1
ATOM 838 C CA . ARG A 1 104 ? -39.514 -0.762 40.758 1.00 98.19 104 ARG A CA 1
ATOM 839 C C . ARG A 1 104 ? -39.535 -1.628 42.014 1.00 98.19 104 ARG A C 1
ATOM 841 O O . ARG A 1 104 ? -40.544 -1.656 42.714 1.00 98.19 104 ARG A O 1
ATOM 848 N N . ALA A 1 105 ? -38.444 -2.340 42.294 1.00 98.25 105 ALA A N 1
ATOM 849 C CA . ALA A 1 105 ? -38.327 -3.136 43.510 1.00 98.25 105 ALA A CA 1
ATOM 850 C C . ALA A 1 105 ? -38.323 -2.243 44.762 1.00 98.25 105 ALA A C 1
ATOM 852 O O . ALA A 1 105 ? -39.014 -2.554 45.729 1.00 98.25 105 ALA A O 1
ATOM 853 N N . GLU A 1 106 ? -37.614 -1.112 44.727 1.00 98.25 106 GLU A N 1
ATOM 854 C CA . GLU A 1 106 ? -37.603 -0.120 45.808 1.00 98.25 106 GLU A CA 1
ATOM 855 C C . GLU A 1 106 ? -38.992 0.483 46.049 1.00 98.25 106 GLU A C 1
ATOM 857 O O . GLU A 1 106 ? -39.440 0.548 47.194 1.00 98.25 106 GLU A O 1
ATOM 862 N N . GLU A 1 107 ? -39.723 0.846 44.992 1.00 98.00 107 GLU A N 1
ATOM 863 C CA . GLU A 1 107 ? -41.099 1.349 45.101 1.00 98.00 107 GLU A CA 1
ATOM 864 C C . GLU A 1 107 ? -42.045 0.322 45.728 1.00 98.00 107 GLU A C 1
ATOM 866 O O . GLU A 1 107 ? -42.828 0.664 46.619 1.00 98.00 107 GLU A O 1
ATOM 871 N N . GLN A 1 108 ? -41.952 -0.947 45.322 1.00 97.88 108 GLN A N 1
ATOM 872 C CA . GLN A 1 108 ? -42.739 -2.016 45.939 1.00 97.88 108 GLN A CA 1
ATOM 873 C C . GLN A 1 108 ? -42.374 -2.223 47.410 1.00 97.88 108 GLN A C 1
ATOM 875 O O . GLN A 1 108 ? -43.265 -2.414 48.241 1.00 97.88 108 GLN A O 1
ATOM 880 N N . ASN A 1 109 ? -41.088 -2.144 47.752 1.00 98.06 109 ASN A N 1
ATOM 881 C CA . ASN A 1 109 ? -40.637 -2.304 49.128 1.00 98.06 109 ASN A CA 1
ATOM 882 C C . ASN A 1 109 ? -41.156 -1.161 50.016 1.00 98.06 109 ASN A C 1
ATOM 884 O O . ASN A 1 109 ? -41.723 -1.408 51.079 1.00 98.06 109 ASN A O 1
ATOM 888 N N . CYS A 1 110 ? -41.083 0.084 49.535 1.00 97.56 110 CYS A N 1
ATOM 889 C CA . CYS A 1 110 ? -41.656 1.253 50.205 1.00 97.56 110 CYS A CA 1
ATOM 890 C C . CYS A 1 110 ? -43.170 1.116 50.433 1.00 97.56 110 CYS A C 1
ATOM 892 O O . CYS A 1 110 ? -43.666 1.408 51.523 1.00 97.56 110 CYS A O 1
ATOM 894 N N . GLN A 1 111 ? -43.918 0.641 49.431 1.00 97.56 111 GLN A N 1
ATOM 895 C CA . GLN A 1 111 ? -45.358 0.391 49.569 1.00 97.56 111 GLN A CA 1
ATOM 896 C C . GLN A 1 111 ? -45.655 -0.687 50.618 1.00 97.56 111 GLN A C 1
ATOM 898 O O . GLN A 1 111 ? -46.597 -0.553 51.406 1.00 97.56 111 GLN A O 1
ATOM 903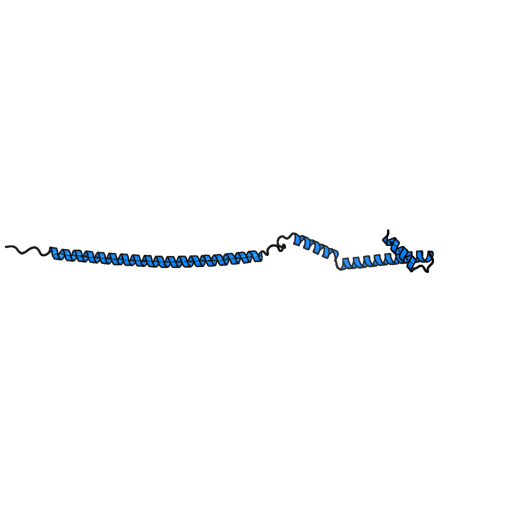 N N . MET A 1 112 ? -44.851 -1.750 50.651 1.00 97.38 112 MET A N 1
ATOM 904 C CA . MET A 1 112 ? -45.014 -2.834 51.613 1.00 97.38 112 MET A CA 1
ATOM 905 C C . MET A 1 112 ? -44.717 -2.373 53.042 1.00 97.38 112 MET A C 1
ATOM 907 O O . MET A 1 112 ? -45.519 -2.638 53.938 1.00 97.38 112 MET A O 1
ATOM 911 N N . GLU A 1 113 ? -43.650 -1.602 53.249 1.00 97.44 113 GLU A N 1
ATOM 912 C CA . GLU A 1 113 ? -43.322 -1.002 54.547 1.00 97.44 113 GLU A CA 1
ATOM 913 C C . GLU A 1 113 ? -44.412 -0.040 55.040 1.00 97.44 113 GLU A C 1
ATOM 915 O O . GLU A 1 113 ? -44.820 -0.086 56.208 1.00 97.44 113 GLU A O 1
ATOM 920 N N . ALA A 1 114 ? -44.969 0.786 54.147 1.00 96.19 114 ALA A N 1
ATOM 921 C CA . ALA A 1 114 ? -46.098 1.653 54.479 1.00 96.19 114 ALA A CA 1
ATOM 922 C C . ALA A 1 114 ? -47.320 0.837 54.941 1.00 96.19 114 ALA A C 1
ATOM 924 O O . ALA A 1 114 ? -47.961 1.172 55.943 1.00 96.19 114 ALA A O 1
ATOM 925 N N . ARG A 1 115 ? -47.611 -0.280 54.260 1.00 96.50 115 ARG A N 1
ATOM 926 C CA . ARG A 1 115 ? -48.707 -1.187 54.622 1.00 96.50 115 ARG A CA 1
ATOM 927 C C . ARG A 1 115 ? -48.463 -1.889 55.959 1.00 96.50 115 ARG A C 1
ATOM 929 O O . ARG A 1 115 ? -49.378 -1.945 56.780 1.00 96.50 115 ARG A O 1
ATOM 936 N N . ILE A 1 116 ? -47.250 -2.386 56.203 1.00 96.31 116 ILE A N 1
ATOM 937 C CA . ILE A 1 116 ? -46.857 -2.998 57.484 1.00 96.31 116 ILE A CA 1
ATOM 938 C C . ILE A 1 116 ? -47.041 -1.993 58.625 1.00 96.31 116 ILE A C 1
ATOM 940 O O . ILE A 1 116 ? -47.615 -2.322 59.665 1.00 96.31 116 ILE A O 1
ATOM 944 N N . THR A 1 117 ? -46.606 -0.750 58.420 1.00 95.19 117 THR A N 1
ATOM 945 C CA . THR A 1 117 ? -46.725 0.322 59.416 1.00 95.19 117 THR A CA 1
ATOM 946 C C . THR A 1 117 ? -48.186 0.643 59.738 1.00 95.19 117 THR A C 1
ATOM 948 O O . THR A 1 117 ? -48.536 0.805 60.908 1.00 95.19 117 THR A O 1
ATOM 951 N N . LEU A 1 118 ? -49.061 0.688 58.727 1.00 94.44 118 LEU A N 1
ATOM 952 C CA . LEU A 1 118 ? -50.497 0.913 58.915 1.00 94.44 118 LEU A CA 1
ATOM 953 C C . LEU A 1 118 ? -51.163 -0.223 59.710 1.00 94.44 118 LEU A C 1
ATOM 955 O O . LEU A 1 118 ? -51.903 0.041 60.658 1.00 94.44 118 LEU A O 1
ATOM 959 N N . LEU A 1 119 ? -50.860 -1.480 59.370 1.00 92.69 119 LEU A N 1
ATOM 960 C CA . LEU A 1 119 ? -51.403 -2.653 60.068 1.00 92.69 119 LEU A CA 1
ATOM 961 C C . LEU A 1 119 ? -50.957 -2.717 61.535 1.00 92.69 119 LEU A C 1
ATOM 963 O O . LEU A 1 119 ? -51.758 -3.048 62.413 1.00 92.69 119 LEU A O 1
ATOM 967 N N . ARG A 1 120 ? -49.699 -2.355 61.824 1.00 90.75 120 ARG A N 1
ATOM 968 C CA . ARG A 1 120 ? -49.200 -2.259 63.205 1.00 90.75 120 ARG A CA 1
ATOM 969 C C . ARG A 1 120 ? -49.977 -1.222 64.019 1.00 90.75 120 ARG A 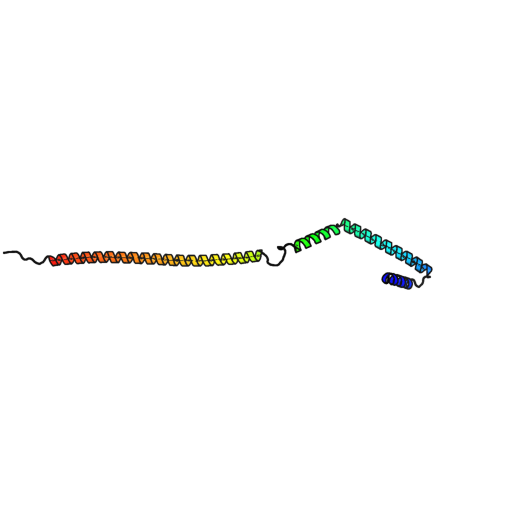C 1
ATOM 971 O O . ARG A 1 120 ? -50.368 -1.531 65.141 1.00 90.75 120 ARG A O 1
ATOM 978 N N . LYS A 1 121 ? -50.260 -0.042 63.450 1.00 89.19 121 LYS A N 1
ATOM 979 C CA . LYS A 1 121 ? -51.060 1.001 64.121 1.00 89.19 121 LYS A CA 1
ATOM 980 C C . LYS A 1 121 ? -52.484 0.529 64.425 1.00 89.19 121 LYS A C 1
ATOM 982 O O . LYS A 1 121 ? -52.889 0.572 65.579 1.00 89.19 121 LYS A O 1
ATOM 987 N N . GLN A 1 122 ? -53.191 -0.029 63.435 1.00 83.31 122 GLN A N 1
ATOM 988 C CA . GLN A 1 122 ? -54.547 -0.564 63.641 1.00 83.31 122 GLN A CA 1
ATOM 989 C C . GLN A 1 122 ? -54.598 -1.642 64.732 1.00 83.31 122 GLN A C 1
ATOM 991 O O . GLN A 1 122 ? -55.504 -1.647 65.561 1.00 83.31 122 GLN A O 1
ATOM 996 N N . THR A 1 123 ? -53.614 -2.544 64.765 1.00 79.88 123 THR A N 1
ATOM 997 C CA . THR A 1 123 ? -53.541 -3.597 65.792 1.00 79.88 123 THR A CA 1
ATOM 998 C C . THR A 1 123 ? -53.387 -3.006 67.199 1.00 79.88 123 THR A C 1
ATOM 1000 O O . THR A 1 123 ? -53.993 -3.490 68.157 1.00 79.88 123 THR A O 1
ATOM 1003 N N . GLN A 1 124 ? -52.605 -1.934 67.330 1.00 77.25 124 GLN A N 1
ATOM 1004 C CA . GLN A 1 124 ? -52.387 -1.251 68.602 1.00 77.25 124 GLN A CA 1
ATOM 1005 C C . GLN A 1 124 ? -53.635 -0.479 69.065 1.00 77.25 124 GLN A C 1
ATOM 1007 O O . GLN A 1 124 ? -53.976 -0.539 70.248 1.00 77.25 124 GLN A O 1
ATOM 1012 N N . ASP A 1 125 ? -54.370 0.143 68.139 1.00 74.38 125 ASP A N 1
ATOM 1013 C CA . ASP A 1 125 ? -55.641 0.825 68.423 1.00 74.38 125 ASP A CA 1
ATOM 1014 C C . ASP A 1 125 ? -56.728 -0.161 68.902 1.00 74.38 125 ASP A C 1
ATOM 1016 O O . ASP A 1 125 ? -57.436 0.096 69.882 1.00 74.38 125 ASP A O 1
ATOM 1020 N N . VAL A 1 126 ? -56.825 -1.343 68.278 1.00 71.50 126 VAL A N 1
ATOM 1021 C CA . VAL A 1 126 ? -57.766 -2.407 68.683 1.00 71.50 126 VAL A CA 1
ATOM 1022 C C . VAL A 1 126 ? -57.435 -2.948 70.078 1.00 71.50 126 VAL A C 1
ATOM 1024 O O . VAL A 1 126 ? -58.338 -3.130 70.894 1.00 71.50 126 VAL A O 1
ATOM 1027 N N . SER A 1 127 ? -56.150 -3.143 70.391 1.00 71.44 127 SER A N 1
ATOM 1028 C CA . SER A 1 127 ? -55.700 -3.549 71.731 1.00 71.44 127 SER A CA 1
ATOM 1029 C C . SER A 1 127 ? -56.049 -2.507 72.806 1.00 71.44 127 SER A C 1
ATOM 1031 O O . SER A 1 127 ? -56.571 -2.852 73.870 1.00 71.44 127 SER A O 1
ATOM 1033 N N . GLY A 1 128 ? -55.856 -1.215 72.510 1.00 68.56 128 GLY A N 1
ATOM 1034 C CA . GLY A 1 128 ? -56.259 -0.124 73.404 1.00 68.56 128 GLY A CA 1
ATOM 1035 C C . GLY A 1 128 ? -57.768 -0.104 73.672 1.00 68.56 128 GLY A C 1
ATOM 1036 O O . GLY A 1 128 ? -58.202 0.080 74.811 1.00 68.56 128 GLY A O 1
ATOM 1037 N N . THR A 1 129 ? -58.569 -0.383 72.643 1.00 69.69 129 THR A N 1
ATOM 1038 C CA . THR A 1 129 ? -60.034 -0.441 72.743 1.00 69.69 129 THR A CA 1
ATOM 1039 C C . THR A 1 129 ? -60.499 -1.661 73.546 1.00 69.69 129 THR A C 1
ATOM 1041 O O . THR A 1 129 ? -61.367 -1.538 74.410 1.00 69.69 129 THR A O 1
ATOM 1044 N N . ALA A 1 130 ? -59.877 -2.825 73.340 1.00 71.94 130 ALA A N 1
ATOM 1045 C CA . ALA A 1 130 ? -60.151 -4.035 74.116 1.00 71.94 130 ALA A CA 1
ATOM 1046 C C . ALA A 1 130 ? -59.841 -3.844 75.612 1.00 71.94 130 ALA A C 1
ATOM 1048 O O . ALA A 1 130 ? -60.633 -4.242 76.465 1.00 71.94 130 ALA A O 1
ATOM 1049 N N . SER A 1 131 ? -58.738 -3.160 75.941 1.00 74.25 131 SER A N 1
ATOM 1050 C CA . SER A 1 131 ? -58.398 -2.816 77.328 1.00 74.25 131 SER A CA 1
ATOM 1051 C C . SER A 1 131 ? -59.434 -1.891 77.977 1.00 74.25 131 SER A C 1
ATOM 1053 O O . SER A 1 131 ? -59.790 -2.075 79.143 1.00 74.25 131 SER A O 1
ATOM 1055 N N . ALA A 1 132 ? -59.950 -0.907 77.233 1.00 73.38 132 ALA A N 1
ATOM 1056 C CA . ALA A 1 132 ? -60.998 -0.013 77.720 1.00 73.38 132 ALA A CA 1
ATOM 1057 C C . ALA A 1 132 ? -62.324 -0.755 77.962 1.00 73.38 132 ALA A C 1
ATOM 1059 O O . ALA A 1 132 ? -62.976 -0.521 78.979 1.00 73.38 132 ALA A O 1
ATOM 1060 N N . ILE A 1 133 ? -62.689 -1.687 77.075 1.00 77.25 133 ILE A N 1
ATOM 1061 C CA . ILE A 1 133 ? -63.885 -2.530 77.220 1.00 77.25 133 ILE A CA 1
ATOM 1062 C C . ILE A 1 133 ? -63.773 -3.437 78.451 1.00 77.25 133 ILE A C 1
ATOM 1064 O O . ILE A 1 133 ? -64.722 -3.514 79.227 1.00 77.25 133 ILE A O 1
ATOM 1068 N N . GLU A 1 134 ? -62.620 -4.070 78.684 1.00 75.94 134 GLU A N 1
ATOM 1069 C CA . GLU A 1 134 ? -62.397 -4.904 79.877 1.00 75.94 134 GLU A CA 1
ATOM 1070 C C . GLU A 1 134 ? -62.480 -4.095 81.181 1.00 75.94 134 GLU A C 1
ATOM 1072 O O . GLU A 1 134 ? -63.116 -4.521 82.151 1.00 75.94 134 GLU A O 1
ATOM 1077 N N . LYS A 1 135 ? -61.927 -2.874 81.202 1.00 80.25 135 LYS A N 1
ATOM 1078 C CA . LYS A 1 135 ? -62.079 -1.960 82.349 1.00 80.25 135 LYS A CA 1
ATOM 1079 C C . LYS A 1 135 ? -63.541 -1.589 82.600 1.00 80.25 135 LYS A C 1
ATOM 1081 O O . LYS A 1 135 ? -63.982 -1.584 83.746 1.00 80.25 135 LYS A O 1
ATOM 1086 N N . LEU A 1 136 ? -64.295 -1.303 81.540 1.00 77.50 136 LEU A N 1
ATOM 1087 C CA . LEU A 1 136 ? -65.707 -0.929 81.627 1.00 77.50 136 LEU A CA 1
ATOM 1088 C C . LEU A 1 136 ? -66.564 -2.112 82.109 1.00 77.50 136 LEU A C 1
ATOM 1090 O O . LEU A 1 136 ? -67.395 -1.951 82.999 1.00 77.50 136 LEU A O 1
ATOM 1094 N N . LYS A 1 137 ? -66.294 -3.320 81.602 1.00 79.00 137 LYS A N 1
ATOM 1095 C CA . LYS A 1 137 ? -66.933 -4.571 82.033 1.00 79.00 137 LYS A CA 1
ATOM 1096 C C . LYS A 1 137 ? -66.680 -4.869 83.514 1.00 79.00 137 LYS A C 1
ATOM 1098 O O . LYS A 1 137 ? -67.618 -5.198 84.237 1.00 79.00 137 LYS A O 1
ATOM 1103 N N . THR A 1 138 ? -65.444 -4.685 83.977 1.00 78.94 138 THR A N 1
ATOM 1104 C CA . THR A 1 138 ? -65.077 -4.844 85.395 1.00 78.94 138 THR A CA 1
ATOM 1105 C C . THR A 1 138 ? -65.792 -3.810 86.274 1.00 78.94 138 THR A C 1
ATOM 1107 O O . THR A 1 138 ? -66.337 -4.156 87.321 1.00 78.94 138 THR A O 1
ATOM 1110 N N . GLY A 1 139 ? -65.870 -2.552 85.822 1.00 72.06 139 GLY A N 1
ATOM 1111 C CA . GLY A 1 139 ? -66.592 -1.484 86.521 1.00 72.06 139 GLY A CA 1
ATOM 1112 C C . GLY A 1 139 ? -68.095 -1.754 86.659 1.00 72.06 139 GLY A C 1
ATOM 1113 O O . GLY A 1 139 ? -68.648 -1.593 87.745 1.00 72.06 139 GLY A O 1
ATOM 1114 N N . ILE A 1 140 ? -68.751 -2.232 85.596 1.00 74.25 140 ILE A N 1
ATOM 1115 C CA . ILE A 1 140 ? -70.176 -2.600 85.634 1.00 74.25 140 ILE A CA 1
ATOM 1116 C C . ILE A 1 140 ? -70.413 -3.794 86.572 1.00 74.25 140 ILE A C 1
ATOM 1118 O O . ILE A 1 140 ? -71.355 -3.754 87.359 1.00 74.25 140 ILE A O 1
ATOM 1122 N N . SER A 1 141 ? -69.549 -4.817 86.557 1.00 69.19 141 SER A N 1
ATOM 1123 C CA . SER A 1 141 ? -69.662 -5.973 87.467 1.00 69.19 141 SER A CA 1
ATOM 1124 C C . SER A 1 141 ? -69.620 -5.551 88.941 1.00 69.19 141 SER A C 1
ATOM 1126 O O . SER A 1 141 ? -70.446 -5.998 89.732 1.00 69.19 141 SER A O 1
ATOM 1128 N N . SER A 1 142 ? -68.730 -4.614 89.289 1.00 63.06 142 SER A N 1
ATOM 1129 C CA . SER A 1 142 ? -68.595 -4.109 90.664 1.00 63.06 142 SER A CA 1
ATOM 1130 C C . SER A 1 142 ? -69.820 -3.330 91.171 1.00 63.06 142 SER A C 1
ATOM 1132 O O . SER A 1 142 ? -70.056 -3.267 92.374 1.00 63.06 142 SER A O 1
ATOM 1134 N N . TYR A 1 143 ? -70.633 -2.774 90.265 1.00 57.16 143 TYR A N 1
ATOM 1135 C CA . TYR A 1 143 ? -71.884 -2.089 90.606 1.00 57.16 143 TYR A CA 1
ATOM 1136 C C . TYR A 1 143 ? -73.046 -3.054 90.881 1.00 57.16 143 TYR A C 1
ATOM 1138 O O . TYR A 1 143 ? -73.928 -2.731 91.674 1.00 57.16 143 TYR A O 1
ATOM 1146 N N . PHE A 1 144 ? -73.063 -4.231 90.248 1.00 58.03 144 PHE A N 1
ATOM 1147 C CA . PHE A 1 144 ? -74.126 -5.225 90.444 1.00 58.03 144 PHE A CA 1
ATOM 1148 C C . PHE A 1 144 ? -73.894 -6.126 91.668 1.00 58.03 144 PHE A C 1
ATOM 1150 O O . PHE A 1 144 ? -74.861 -6.632 92.228 1.00 58.03 144 PHE A O 1
ATOM 1157 N N . GLU A 1 145 ? -72.654 -6.262 92.146 1.00 55.06 145 GLU A N 1
ATOM 1158 C CA . GLU A 1 145 ? -72.322 -7.014 93.372 1.00 55.06 145 GLU A CA 1
ATOM 1159 C C . GLU A 1 145 ? -72.624 -6.251 94.683 1.00 55.06 145 GLU A C 1
ATOM 1161 O O . GLU A 1 145 ? -72.508 -6.817 95.768 1.00 55.06 145 GLU A O 1
ATOM 1166 N N . GLY A 1 146 ? -73.036 -4.978 94.611 1.00 52.78 146 GLY A N 1
ATOM 1167 C CA . GLY A 1 146 ? -73.241 -4.108 95.779 1.00 52.78 146 GLY A CA 1
ATOM 1168 C C . GLY A 1 146 ? -74.663 -4.026 96.354 1.00 52.78 146 GLY A C 1
ATOM 1169 O O . GLY A 1 146 ? -74.851 -3.322 97.342 1.00 52.78 146 GLY A O 1
ATOM 1170 N N . ASN A 1 147 ? -75.665 -4.701 95.772 1.00 46.12 147 ASN A N 1
ATOM 1171 C CA . ASN A 1 147 ? -77.086 -4.489 96.113 1.00 46.12 147 ASN A CA 1
ATOM 1172 C C . ASN A 1 147 ? -77.785 -5.634 96.865 1.00 46.12 147 ASN A C 1
ATOM 1174 O O . ASN A 1 147 ? -79.010 -5.663 96.913 1.00 46.12 147 ASN A O 1
ATOM 1178 N N . ASP A 1 148 ? -77.043 -6.512 97.536 1.00 52.28 148 ASP A N 1
ATOM 1179 C CA . ASP A 1 148 ? -77.622 -7.461 98.488 1.00 52.28 148 ASP A CA 1
ATOM 1180 C C . ASP A 1 148 ? -77.004 -7.233 99.867 1.00 52.28 148 ASP A C 1
ATOM 1182 O O . ASP A 1 148 ? -75.957 -7.808 100.124 1.00 52.28 148 ASP A O 1
ATOM 1186 N N . LYS A 1 149 ? -77.615 -6.393 100.726 1.00 47.25 149 LYS A N 1
ATOM 1187 C CA . LYS A 1 149 ? -77.873 -6.627 102.177 1.00 47.25 149 LYS A CA 1
ATOM 1188 C C . LYS A 1 149 ? -78.733 -5.492 102.769 1.00 47.25 149 LYS A C 1
ATOM 1190 O O . LYS A 1 149 ? -78.272 -4.366 102.934 1.00 47.25 149 LYS A O 1
ATOM 1195 N N . LEU A 1 150 ? -79.981 -5.822 103.122 1.00 44.59 150 LEU A N 1
ATOM 1196 C CA . LEU A 1 150 ? -80.867 -5.039 104.002 1.00 44.59 150 LEU A CA 1
ATOM 1197 C C . LEU A 1 150 ? -80.312 -4.973 105.450 1.00 44.59 150 LEU A C 1
ATOM 1199 O O . LEU A 1 150 ? -79.564 -5.874 105.841 1.00 44.59 150 LEU A O 1
ATOM 1203 N N . PRO A 1 151 ? -80.693 -3.965 106.266 1.00 41.53 151 PRO A N 1
ATOM 1204 C CA . PRO A 1 151 ? -80.155 -3.766 107.612 1.00 41.53 151 PRO A CA 1
ATOM 1205 C C . PRO A 1 151 ? -80.809 -4.684 108.670 1.00 41.53 151 PRO A C 1
ATOM 1207 O O . PRO A 1 151 ? -81.918 -5.176 108.451 1.00 41.53 151 PRO A O 1
ATOM 1210 N N . PRO A 1 152 ? -80.137 -4.916 109.816 1.00 47.75 152 PRO A N 1
ATOM 1211 C CA . PRO A 1 152 ? -80.534 -5.920 110.804 1.00 47.75 152 PRO A CA 1
ATOM 1212 C C . PRO A 1 152 ? -81.536 -5.386 111.847 1.00 47.75 152 PRO A C 1
ATOM 1214 O O . PRO A 1 152 ? -81.468 -4.214 112.221 1.00 47.75 152 PRO A O 1
ATOM 1217 N N . ILE A 1 153 ? -82.423 -6.270 112.330 1.00 43.19 153 ILE A N 1
ATOM 1218 C CA . ILE A 1 153 ? -83.169 -6.144 113.601 1.00 43.19 153 ILE A CA 1
ATOM 1219 C C . ILE A 1 153 ? -82.417 -6.944 114.662 1.00 43.19 153 ILE A C 1
ATOM 1221 O O . ILE A 1 153 ? -82.033 -8.092 114.337 1.00 43.19 153 ILE A O 1
#

pLDDT: mean 84.67, std 15.86, range [39.44, 98.62]